Protein AF-A0A957ME36-F1 (afdb_monomer)

Mean predicted aligned error: 4.12 Å

pLDDT: mean 89.88, std 9.66, range [58.62, 98.69]

Solvent-accessible surface area (backbone atoms only — not comparable to full-atom values): 3468 Å² total; per-residue (Å²): 106,64,79,70,46,74,78,49,84,85,60,56,85,72,88,73,61,73,91,80,36,54,74,68,53,44,51,49,54,52,51,49,44,72,76,74,46,75,84,84,50,32,71,66,52,48,74,68,56,81,76,130

Radius of gyration: 12.78 Å; Cα contacts (8 Å, |Δi|>4): 26; chains: 1; bounding box: 31×15×33 Å

Sequence (52 aa):
RWQAAVHDPGIYDLEVDTSVLSSAGCADVIRRRLIAGPPPAALRRLATLTVP

Foldseek 3Di:
DVVVCVPPPPLWPDDDDCVPDDPVRSVVRVVCCVPPNDDTCSVVVVVVDDDD

Secondary structure (DSSP, 8-state):
-HHHHTTSTTSSS----TTTS-HHHHHHHHHHHHHHSPPP-HHHHHHH----

Structure (mmCIF, N/CA/C/O backbone):
data_AF-A0A957ME36-F1
#
_entry.id   AF-A0A957ME36-F1
#
loop_
_atom_site.group_PDB
_atom_site.id
_atom_site.type_symbol
_atom_site.label_atom_id
_atom_site.label_alt_id
_atom_site.label_comp_id
_atom_site.label_asym_id
_atom_site.label_entity_id
_atom_site.label_seq_id
_atom_site.pdbx_PDB_ins_code
_atom_site.Cartn_x
_atom_site.Cartn_y
_atom_site.Cartn_z
_atom_site.occupancy
_atom_site.B_iso_or_equiv
_atom_site.auth_seq_id
_atom_site.auth_comp_id
_atom_site.auth_asym_id
_atom_site.auth_atom_id
_atom_site.pdbx_PDB_model_num
ATOM 1 N N . ARG A 1 1 ? -7.659 11.219 13.416 1.00 71.81 1 ARG A N 1
ATOM 2 C CA . ARG A 1 1 ? -8.294 9.925 13.041 1.00 71.81 1 ARG A CA 1
ATOM 3 C C . ARG A 1 1 ? -7.299 9.046 12.292 1.00 71.81 1 ARG A C 1
ATOM 5 O O . ARG A 1 1 ? -6.927 8.018 12.826 1.00 71.81 1 ARG A O 1
ATOM 12 N N . TRP A 1 2 ? -6.781 9.478 11.138 1.00 77.31 2 TRP A N 1
ATOM 13 C CA . TRP A 1 2 ? -5.711 8.756 10.434 1.00 77.31 2 TRP A CA 1
ATOM 14 C C . TRP A 1 2 ? -4.338 8.919 11.105 1.00 77.31 2 TRP A C 1
ATOM 16 O O . TRP A 1 2 ? -3.589 7.959 11.160 1.00 77.31 2 TRP A O 1
ATOM 26 N N . GLN A 1 3 ? -4.045 10.086 11.696 1.00 82.12 3 GLN A N 1
ATOM 27 C CA . GLN A 1 3 ? -2.764 10.369 12.364 1.00 82.12 3 GLN A CA 1
ATOM 28 C C . GLN A 1 3 ? -2.469 9.419 13.526 1.00 82.12 3 GLN A C 1
ATOM 30 O O . GLN A 1 3 ? -1.328 9.043 13.721 1.00 82.12 3 GLN A O 1
ATOM 35 N N . ALA A 1 4 ? -3.488 9.038 14.298 1.00 83.69 4 ALA A N 1
ATOM 36 C CA . ALA A 1 4 ? -3.328 8.068 15.381 1.00 83.69 4 ALA A CA 1
ATOM 37 C C . ALA A 1 4 ? -3.133 6.648 14.827 1.00 83.69 4 ALA A C 1
ATOM 39 O O . ALA A 1 4 ? -2.347 5.866 15.346 1.00 83.69 4 ALA A O 1
ATOM 40 N N . ALA A 1 5 ? -3.821 6.344 13.728 1.00 83.75 5 ALA A N 1
ATOM 41 C CA . ALA A 1 5 ? -3.830 5.035 13.103 1.00 83.75 5 ALA A CA 1
ATOM 42 C C . ALA A 1 5 ? -2.554 4.742 12.285 1.00 83.75 5 ALA A C 1
ATOM 44 O O . ALA A 1 5 ? -2.346 3.617 11.856 1.00 83.75 5 ALA A O 1
ATOM 45 N N . VAL A 1 6 ? -1.663 5.722 12.068 1.00 81.31 6 VAL A N 1
ATOM 46 C CA . VAL A 1 6 ? -0.354 5.485 11.414 1.00 81.31 6 VAL A CA 1
ATOM 47 C C . VAL A 1 6 ? 0.544 4.524 12.199 1.00 81.31 6 VAL A C 1
ATOM 49 O O . VAL A 1 6 ? 1.479 3.977 11.627 1.00 81.31 6 VAL A O 1
ATOM 52 N N . HIS A 1 7 ? 0.265 4.323 13.489 1.00 81.94 7 HIS A N 1
ATOM 53 C CA . HIS A 1 7 ? 0.996 3.402 14.360 1.00 81.94 7 HIS A CA 1
ATOM 54 C C . HIS A 1 7 ? 0.339 2.020 14.484 1.00 81.94 7 HIS A C 1
ATOM 56 O O . HIS A 1 7 ? 0.868 1.177 15.203 1.00 81.94 7 HIS A O 1
ATOM 62 N N . ASP A 1 8 ? -0.792 1.787 13.812 1.00 83.06 8 ASP A N 1
ATOM 63 C CA . ASP A 1 8 ? -1.515 0.516 13.840 1.00 83.06 8 ASP A CA 1
ATOM 64 C C . ASP A 1 8 ? -1.268 -0.251 12.523 1.00 83.06 8 ASP A C 1
ATOM 66 O O . ASP A 1 8 ? -1.844 0.102 11.486 1.00 83.06 8 ASP A O 1
ATOM 70 N N . PRO A 1 9 ? -0.346 -1.234 12.503 1.00 80.50 9 PRO A N 1
ATOM 71 C CA . PRO A 1 9 ? -0.047 -2.010 11.301 1.00 80.50 9 PRO A CA 1
ATOM 72 C C . PRO A 1 9 ? -1.256 -2.846 10.843 1.00 80.50 9 PRO A C 1
ATOM 74 O O . PRO A 1 9 ? -2.132 -3.206 11.623 1.00 80.50 9 PRO A O 1
ATOM 77 N N . GLY A 1 10 ? -1.323 -3.165 9.549 1.00 83.12 10 GLY A N 1
ATOM 78 C CA . GLY A 1 10 ? -2.389 -3.994 8.970 1.00 83.12 10 GLY A CA 1
ATOM 79 C C . GLY A 1 10 ? -3.703 -3.284 8.601 1.00 83.12 10 GLY A C 1
ATOM 80 O O . GLY A 1 10 ? -4.541 -3.882 7.922 1.00 83.12 10 GLY A O 1
ATOM 81 N N . ILE A 1 11 ? -3.906 -2.011 8.964 1.00 87.31 11 ILE A N 1
ATOM 82 C CA . ILE A 1 11 ? -5.117 -1.258 8.560 1.00 87.31 11 ILE A CA 1
ATOM 83 C C . ILE A 1 11 ? -5.018 -0.652 7.152 1.00 87.31 11 ILE A C 1
ATOM 85 O O . ILE A 1 11 ? -6.043 -0.344 6.527 1.00 87.31 11 ILE A O 1
ATOM 89 N N . TYR A 1 12 ? -3.791 -0.452 6.666 1.00 90.75 12 TYR A N 1
ATOM 90 C CA . TYR A 1 12 ? -3.500 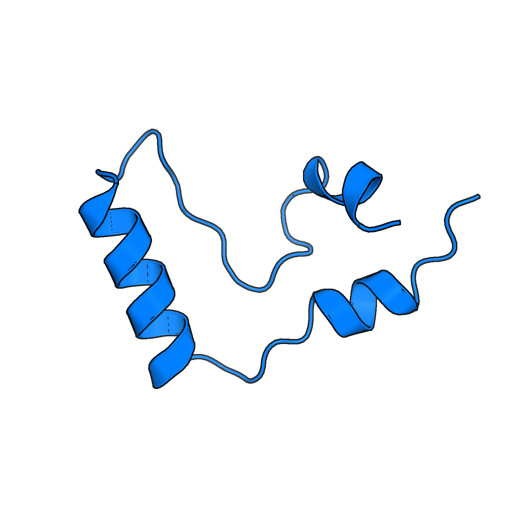0.109 5.352 1.00 90.75 12 TYR A CA 1
ATOM 91 C C . TYR A 1 12 ? -3.527 -0.976 4.273 1.00 90.75 12 TYR A C 1
ATOM 93 O O . TYR A 1 12 ? -3.291 -2.151 4.524 1.00 90.75 12 TYR A O 1
ATOM 101 N N . ASP A 1 13 ? -3.828 -0.580 3.037 1.00 93.69 13 ASP A N 1
ATOM 102 C CA . ASP A 1 13 ? -4.008 -1.517 1.921 1.00 93.69 13 ASP A CA 1
ATOM 103 C C . ASP A 1 13 ? -2.692 -2.112 1.380 1.00 93.69 13 ASP A C 1
ATOM 105 O O . ASP A 1 13 ? -2.723 -2.945 0.464 1.00 93.69 13 ASP A O 1
ATOM 109 N N . LEU A 1 14 ? -1.554 -1.622 1.874 1.00 94.31 14 LEU A N 1
ATOM 110 C CA . LEU A 1 14 ? -0.207 -2.017 1.490 1.00 94.31 14 LEU A CA 1
ATOM 111 C C . LEU A 1 14 ? 0.776 -1.656 2.610 1.00 94.31 14 LEU A C 1
ATOM 113 O O . LEU A 1 14 ? 0.736 -0.539 3.122 1.00 94.31 14 LEU A O 1
ATOM 117 N N . GLU A 1 15 ? 1.701 -2.566 2.899 1.00 93.06 15 GLU A N 1
ATOM 118 C CA . GLU A 1 15 ? 2.891 -2.311 3.709 1.00 93.06 15 GLU A CA 1
ATOM 119 C C . GLU A 1 15 ? 4.141 -2.430 2.830 1.00 93.06 15 GLU 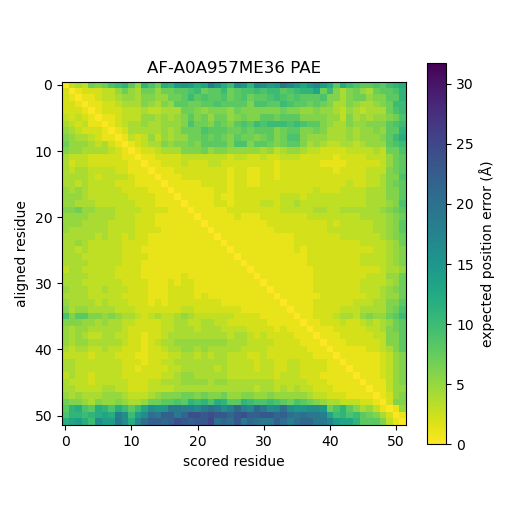A C 1
ATOM 121 O O . GLU A 1 15 ? 4.196 -3.254 1.912 1.00 93.06 15 GLU A O 1
ATOM 126 N N . VAL A 1 16 ? 5.137 -1.585 3.093 1.00 94.81 16 VAL A N 1
ATOM 127 C CA . VAL A 1 16 ? 6.462 -1.659 2.469 1.00 94.81 16 VAL A CA 1
ATOM 128 C C . VAL A 1 16 ? 7.510 -1.745 3.568 1.00 94.81 16 VAL A C 1
ATOM 130 O O . VAL A 1 16 ? 7.513 -0.932 4.490 1.0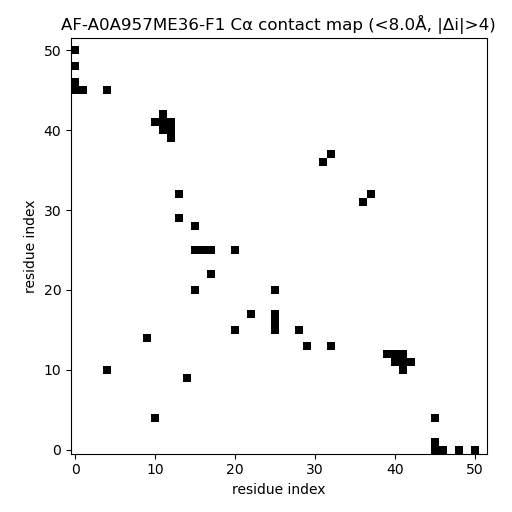0 94.81 16 VAL A O 1
ATOM 133 N N . ASP A 1 17 ? 8.396 -2.732 3.478 1.00 94.69 17 ASP A N 1
ATOM 134 C CA . ASP A 1 17 ? 9.471 -2.904 4.449 1.00 94.69 17 ASP A CA 1
ATOM 135 C C . ASP A 1 17 ? 10.698 -2.096 4.014 1.00 94.69 17 ASP A C 1
ATOM 137 O O . ASP A 1 17 ? 11.472 -2.509 3.149 1.00 94.69 17 ASP A O 1
ATOM 141 N N . THR A 1 18 ? 10.872 -0.923 4.619 1.00 95.31 18 THR A N 1
ATOM 142 C CA . THR A 1 18 ? 11.997 -0.023 4.333 1.00 95.31 18 THR A CA 1
ATOM 143 C C . THR A 1 18 ? 13.320 -0.488 4.941 1.00 95.31 18 THR A C 1
ATOM 145 O O . THR A 1 18 ? 14.351 0.110 4.647 1.00 95.31 18 THR A O 1
ATOM 148 N N . SER A 1 19 ? 13.315 -1.512 5.803 1.00 97.00 19 SER A N 1
ATOM 149 C CA . SER A 1 19 ? 14.550 -2.140 6.291 1.00 97.00 19 SER A CA 1
ATOM 150 C C . SER A 1 19 ? 15.122 -3.136 5.277 1.00 97.00 19 SER A C 1
ATOM 152 O O . SER A 1 19 ? 16.325 -3.388 5.269 1.00 97.00 19 SER A O 1
ATOM 154 N N . VAL A 1 20 ? 14.265 -3.655 4.390 1.00 98.00 20 VAL A N 1
ATOM 155 C CA . VAL A 1 20 ? 14.615 -4.650 3.367 1.00 98.00 20 VAL A CA 1
ATOM 156 C C . VAL A 1 20 ? 14.740 -4.023 1.977 1.00 98.00 20 VAL A C 1
ATOM 158 O O . VAL A 1 20 ? 15.634 -4.382 1.209 1.00 98.00 20 VAL A O 1
ATOM 161 N N . LEU A 1 21 ? 13.846 -3.099 1.621 1.00 98.19 21 LEU A N 1
ATOM 162 C CA . LEU A 1 21 ? 13.773 -2.513 0.285 1.00 98.19 21 LEU A CA 1
ATOM 163 C C . LEU A 1 21 ? 14.452 -1.143 0.219 1.00 98.1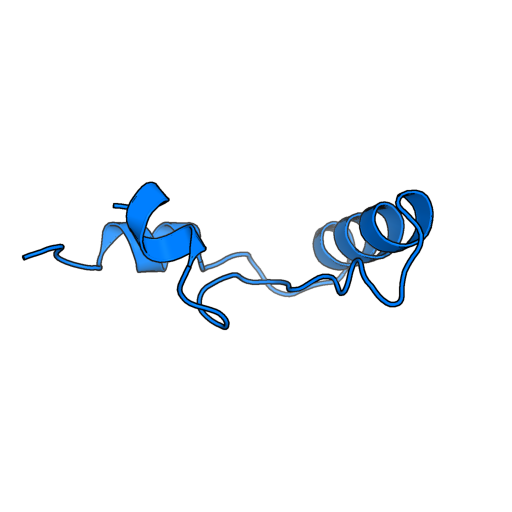9 21 LEU A C 1
ATOM 165 O O . LEU A 1 21 ? 14.336 -0.315 1.120 1.00 98.19 21 LEU A O 1
ATOM 169 N N . SER A 1 22 ? 15.092 -0.861 -0.919 1.00 98.38 22 SER A N 1
ATOM 170 C CA . SER A 1 22 ? 15.511 0.503 -1.250 1.00 98.38 22 SER A CA 1
ATOM 171 C C . SER A 1 22 ? 14.295 1.400 -1.501 1.00 98.38 22 SER A C 1
ATOM 173 O O . SER A 1 22 ? 13.210 0.921 -1.838 1.00 98.38 22 SER A O 1
ATOM 175 N N . SER A 1 23 ? 14.486 2.721 -1.448 1.00 98.31 23 SER A N 1
ATOM 176 C CA . SER A 1 23 ? 13.418 3.686 -1.744 1.00 98.31 23 SER A CA 1
ATOM 177 C C . SER A 1 23 ? 12.772 3.458 -3.118 1.00 98.31 23 SER A C 1
ATOM 179 O O . SER A 1 23 ? 11.552 3.542 -3.253 1.00 98.31 23 SER A O 1
ATOM 181 N N . ALA A 1 24 ? 13.574 3.118 -4.135 1.00 98.69 24 ALA A N 1
ATOM 182 C CA . ALA A 1 24 ? 13.071 2.787 -5.468 1.00 98.69 24 ALA A CA 1
ATOM 183 C C . ALA A 1 24 ? 12.265 1.475 -5.473 1.00 98.69 24 ALA A C 1
ATOM 185 O O . ALA A 1 24 ? 11.237 1.393 -6.142 1.00 98.69 24 ALA A O 1
ATOM 186 N N . GLY A 1 25 ? 12.689 0.475 -4.693 1.00 98.69 25 GLY A N 1
ATOM 187 C CA . GLY A 1 25 ? 11.950 -0.776 -4.515 1.00 98.69 25 GLY A CA 1
ATOM 188 C C . GLY A 1 25 ? 10.583 -0.556 -3.867 1.00 98.69 25 GLY A C 1
ATOM 189 O O . GLY A 1 25 ? 9.576 -1.032 -4.388 1.00 98.69 25 GLY A O 1
ATOM 190 N N . CYS A 1 26 ? 10.516 0.238 -2.795 1.00 98.50 26 CYS A N 1
ATOM 191 C CA . CYS A 1 26 ? 9.248 0.628 -2.172 1.00 98.50 26 CYS A CA 1
ATOM 192 C C . CYS A 1 26 ? 8.317 1.339 -3.166 1.00 98.50 26 CYS A C 1
ATOM 194 O O . CYS A 1 26 ? 7.127 1.028 -3.237 1.00 98.50 26 CYS A O 1
ATOM 196 N N . ALA A 1 27 ? 8.855 2.263 -3.970 1.00 98.44 27 ALA A N 1
ATOM 197 C CA . ALA A 1 27 ? 8.081 2.969 -4.987 1.00 98.44 27 ALA A CA 1
ATOM 198 C C . ALA A 1 27 ? 7.520 2.020 -6.063 1.00 98.44 27 ALA A C 1
ATOM 200 O O . ALA A 1 27 ? 6.373 2.184 -6.483 1.00 98.44 27 ALA A O 1
ATOM 201 N N . ASP A 1 28 ? 8.282 1.005 -6.480 1.00 98.50 28 ASP A N 1
ATOM 202 C CA . ASP A 1 28 ? 7.807 0.003 -7.439 1.00 98.50 28 ASP A CA 1
ATOM 203 C C . ASP A 1 28 ? 6.695 -0.880 -6.852 1.00 98.50 28 ASP A C 1
ATOM 205 O O . ASP A 1 28 ? 5.691 -1.138 -7.516 1.00 98.50 28 ASP A O 1
ATOM 209 N N . VAL A 1 29 ? 6.802 -1.274 -5.579 1.00 98.25 29 VAL A N 1
ATOM 210 C CA . VAL A 1 29 ? 5.732 -2.007 -4.880 1.00 98.25 29 VAL A CA 1
ATOM 211 C C . VAL A 1 29 ? 4.436 -1.186 -4.854 1.00 98.25 29 VAL A C 1
ATOM 213 O O . VAL A 1 29 ? 3.372 -1.699 -5.214 1.00 98.25 29 VAL A O 1
ATOM 216 N N . ILE A 1 30 ? 4.523 0.107 -4.519 1.00 97.19 30 ILE A N 1
ATOM 217 C CA . ILE A 1 30 ? 3.377 1.030 -4.558 1.00 97.19 30 ILE A CA 1
ATOM 218 C C . ILE A 1 30 ? 2.805 1.109 -5.978 1.00 97.19 30 ILE A C 1
ATOM 220 O O . ILE A 1 30 ? 1.598 0.952 -6.170 1.00 97.19 30 ILE A O 1
ATOM 224 N N . ARG A 1 31 ? 3.657 1.288 -6.994 1.00 98.00 31 ARG A N 1
ATOM 225 C CA . ARG A 1 31 ? 3.239 1.344 -8.402 1.00 98.00 31 ARG A CA 1
ATOM 226 C C . ARG A 1 31 ? 2.465 0.089 -8.811 1.00 98.00 31 ARG A C 1
ATOM 228 O O . ARG A 1 31 ? 1.385 0.203 -9.390 1.00 98.00 31 ARG A O 1
ATOM 235 N N . ARG A 1 32 ? 2.976 -1.104 -8.495 1.00 97.94 32 ARG A N 1
ATOM 236 C CA . ARG A 1 32 ? 2.311 -2.380 -8.811 1.00 97.94 32 ARG A CA 1
ATOM 237 C C . ARG A 1 32 ? 0.961 -2.507 -8.110 1.00 97.94 32 ARG A C 1
ATOM 239 O O . ARG A 1 32 ? -0.010 -2.918 -8.743 1.00 97.94 32 ARG A O 1
ATOM 246 N N . ARG A 1 33 ? 0.870 -2.097 -6.839 1.00 96.69 33 ARG A N 1
ATOM 247 C CA . ARG A 1 33 ? -0.383 -2.092 -6.066 1.00 96.69 33 ARG A CA 1
ATOM 248 C C . ARG A 1 33 ? -1.456 -1.203 -6.696 1.00 96.69 33 ARG A C 1
ATOM 250 O O . ARG A 1 33 ? -2.625 -1.582 -6.645 1.00 96.69 33 ARG A O 1
ATOM 257 N N . LEU A 1 34 ? -1.068 -0.060 -7.267 1.00 95.81 34 LEU A N 1
ATOM 258 C CA . LEU A 1 34 ? -1.981 0.863 -7.952 1.00 95.81 34 LEU A CA 1
ATOM 259 C C . LEU A 1 34 ? -2.479 0.314 -9.294 1.00 95.81 34 LEU A C 1
ATOM 261 O O . LEU A 1 34 ? -3.628 0.545 -9.650 1.00 95.81 34 LEU A O 1
ATOM 265 N N . ILE A 1 35 ? -1.625 -0.398 -10.033 1.00 97.62 35 ILE A N 1
ATOM 266 C CA . ILE A 1 35 ? -1.958 -0.908 -11.372 1.00 97.62 35 ILE A CA 1
ATOM 267 C C . ILE A 1 35 ? -2.777 -2.201 -11.305 1.00 97.62 35 ILE A C 1
ATOM 269 O O . ILE A 1 35 ? -3.723 -2.363 -12.068 1.00 97.62 35 ILE A O 1
ATOM 273 N N . ALA A 1 36 ? -2.397 -3.133 -10.427 1.00 96.75 36 ALA A N 1
ATOM 274 C CA . ALA A 1 36 ? -2.899 -4.510 -10.455 1.00 96.75 36 ALA A CA 1
ATOM 275 C C . ALA A 1 36 ? -3.521 -4.981 -9.132 1.00 96.75 36 ALA A C 1
ATOM 277 O O . ALA A 1 36 ? -3.977 -6.119 -9.035 1.00 96.75 36 ALA A O 1
ATOM 278 N N . GLY A 1 37 ? -3.509 -4.149 -8.092 1.00 94.81 37 GLY A N 1
ATOM 279 C CA . GLY A 1 37 ? -4.047 -4.534 -6.794 1.00 94.81 37 GLY A CA 1
ATOM 280 C C . GLY A 1 37 ? -5.562 -4.307 -6.670 1.00 94.81 37 GLY A C 1
ATOM 281 O O . GLY A 1 37 ? -6.165 -3.612 -7.486 1.00 94.81 37 GLY A O 1
ATOM 282 N N . PRO A 1 38 ? -6.197 -4.850 -5.615 1.00 94.94 38 PRO A N 1
ATOM 283 C CA . PRO A 1 38 ? -7.625 -4.654 -5.369 1.00 94.94 38 PRO A CA 1
ATOM 284 C C . PRO A 1 38 ? -7.967 -3.183 -5.060 1.00 94.94 38 PRO A C 1
ATOM 286 O O . PRO A 1 38 ? -7.089 -2.429 -4.633 1.00 94.94 38 PRO A O 1
ATOM 289 N N . PRO A 1 39 ? -9.231 -2.750 -5.192 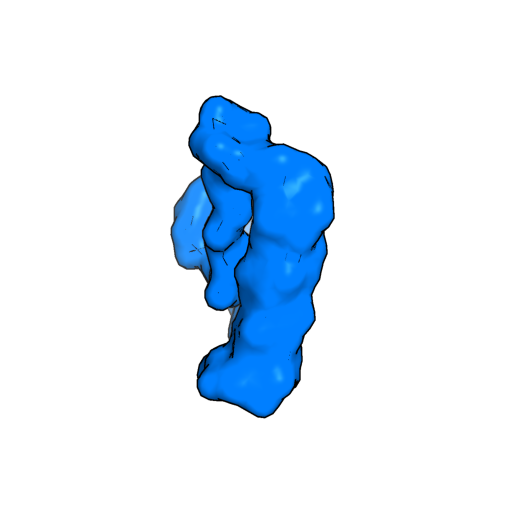1.00 94.25 39 PRO A N 1
ATOM 290 C CA . PRO A 1 39 ? -9.626 -1.383 -4.855 1.00 94.25 39 PRO A CA 1
ATOM 291 C C . PRO A 1 39 ? -9.185 -0.976 -3.433 1.00 94.25 39 PRO A C 1
ATOM 293 O O . PRO A 1 39 ? -9.318 -1.784 -2.508 1.00 94.25 39 PRO A O 1
ATOM 296 N N . PRO A 1 40 ? -8.655 0.245 -3.229 1.00 94.06 40 PRO A N 1
ATOM 297 C CA . PRO A 1 40 ? -8.218 0.700 -1.912 1.00 94.06 40 PRO A CA 1
ATOM 298 C C . PRO A 1 40 ? -9.413 0.852 -0.962 1.00 94.06 40 PRO A C 1
ATOM 300 O O . PRO A 1 40 ? -10.485 1.325 -1.349 1.00 94.06 40 PRO A O 1
ATOM 303 N N . ALA A 1 41 ? -9.240 0.452 0.296 1.00 92.31 41 ALA A N 1
ATOM 304 C CA . ALA A 1 41 ? -10.298 0.448 1.300 1.00 92.31 41 ALA A CA 1
ATOM 305 C C . ALA A 1 41 ? -9.887 1.099 2.628 1.00 92.31 41 ALA A C 1
ATOM 307 O O . ALA A 1 41 ? -10.776 1.485 3.392 1.00 92.31 41 ALA A O 1
ATOM 308 N N . ALA A 1 42 ? -8.591 1.268 2.900 1.00 91.38 42 ALA A N 1
ATOM 309 C CA . ALA A 1 42 ? -8.075 1.739 4.184 1.00 91.38 42 ALA A CA 1
ATOM 310 C C . ALA A 1 42 ? -8.670 3.087 4.610 1.00 91.38 42 ALA A C 1
ATOM 312 O O . ALA A 1 42 ? -9.206 3.201 5.708 1.00 91.38 42 ALA A O 1
ATOM 313 N N . LEU A 1 43 ? -8.685 4.094 3.726 1.00 89.44 43 LEU A N 1
ATOM 314 C CA . LEU A 1 43 ? -9.235 5.420 4.055 1.00 89.44 43 LEU A CA 1
ATOM 315 C C . LEU A 1 43 ? -10.732 5.373 4.392 1.00 89.44 43 LEU A C 1
ATOM 317 O O . LEU A 1 43 ? -11.185 6.043 5.320 1.00 89.44 43 LEU A O 1
ATOM 321 N N . ARG A 1 44 ? -11.500 4.541 3.678 1.00 90.38 44 ARG A N 1
ATOM 322 C CA . ARG A 1 44 ? -12.925 4.339 3.964 1.00 90.38 44 ARG A CA 1
ATOM 323 C C . ARG A 1 44 ? -13.121 3.672 5.324 1.00 90.38 44 ARG A C 1
ATOM 325 O O . ARG A 1 44 ? -13.996 4.098 6.068 1.00 90.38 44 ARG A O 1
ATOM 332 N N . ARG A 1 45 ? -12.292 2.683 5.680 1.00 89.06 45 ARG A N 1
ATOM 333 C CA . ARG A 1 45 ? -12.306 2.073 7.021 1.00 89.06 45 ARG A CA 1
ATOM 334 C C . ARG A 1 45 ? -11.953 3.106 8.094 1.00 89.06 45 ARG A C 1
ATOM 336 O O . ARG A 1 45 ? -12.711 3.262 9.046 1.00 89.06 45 ARG A O 1
ATOM 343 N N . LEU A 1 46 ?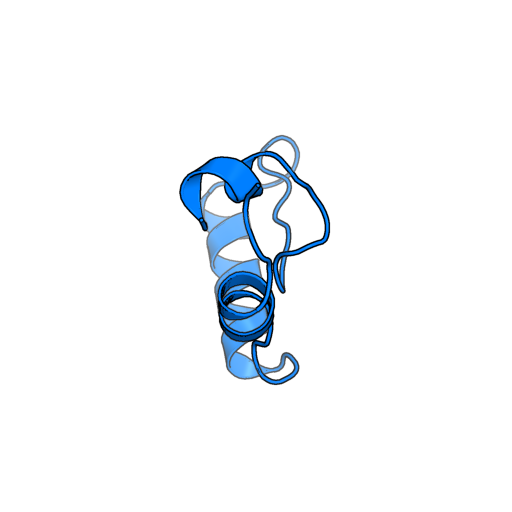 -10.889 3.886 7.899 1.00 87.56 46 LEU A N 1
ATOM 344 C CA . LEU A 1 46 ? -10.461 4.945 8.824 1.00 87.56 46 LEU A CA 1
ATOM 345 C C . LEU A 1 46 ? -11.558 5.987 9.090 1.00 87.56 46 LEU A C 1
ATOM 347 O O . LEU A 1 46 ? -11.692 6.464 10.216 1.00 87.56 46 LEU A O 1
ATOM 351 N N . ALA A 1 47 ? -12.368 6.324 8.083 1.00 88.25 47 ALA A N 1
ATOM 352 C CA . ALA A 1 47 ? -13.499 7.238 8.244 1.00 88.25 47 ALA A CA 1
ATOM 353 C C . ALA A 1 47 ? -14.594 6.686 9.181 1.00 88.25 47 ALA A C 1
ATOM 355 O O . ALA A 1 47 ? -15.296 7.466 9.826 1.00 88.25 47 ALA A O 1
ATOM 356 N N . THR A 1 48 ? -14.715 5.358 9.287 1.00 87.12 48 THR A N 1
ATOM 357 C CA . THR A 1 48 ? -15.685 4.681 10.167 1.00 87.12 48 THR A CA 1
ATOM 358 C C . THR A 1 48 ? -15.177 4.440 11.588 1.00 87.12 48 THR A C 1
ATOM 360 O O . THR A 1 48 ?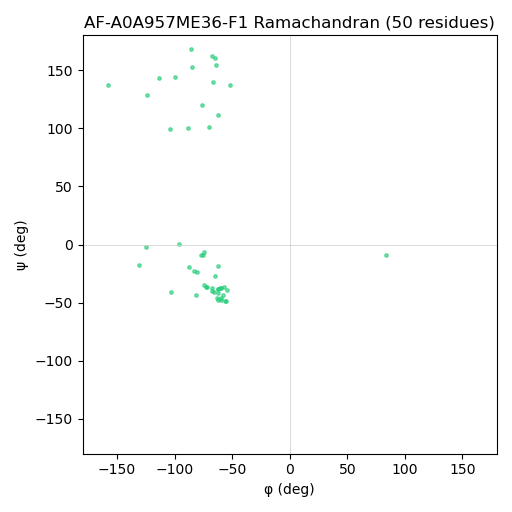 -15.989 4.258 12.489 1.00 87.12 48 THR A O 1
ATOM 363 N N . LEU A 1 49 ? -13.860 4.475 11.828 1.00 83.00 49 LEU A N 1
ATOM 364 C CA . LEU A 1 49 ? -13.283 4.213 13.152 1.00 83.00 49 LEU A CA 1
ATOM 365 C C . LEU A 1 49 ? -13.603 5.352 14.114 1.00 83.00 49 LEU A C 1
ATOM 367 O O . LEU A 1 49 ? -12.980 6.401 14.031 1.00 83.00 49 LEU A O 1
ATOM 371 N N . THR A 1 50 ? -14.571 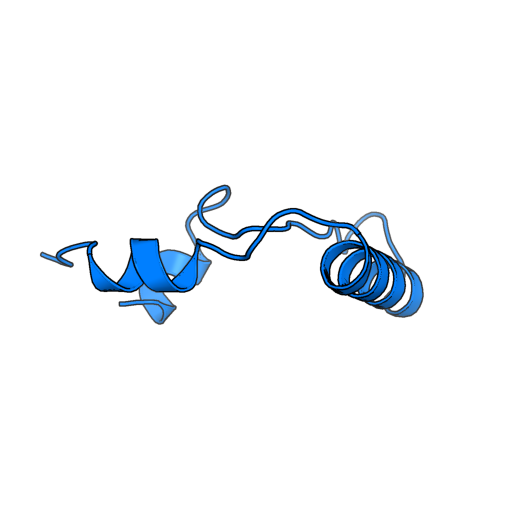5.233 15.015 1.00 65.81 50 THR A N 1
ATOM 372 C CA . THR A 1 50 ? -14.776 6.221 16.093 1.00 65.81 50 THR A CA 1
ATOM 373 C C . THR A 1 50 ? -13.535 6.251 16.978 1.00 65.81 50 THR A C 1
ATOM 375 O O . THR A 1 50 ? -13.220 5.260 17.624 1.00 65.81 50 THR A O 1
ATOM 378 N N . VAL A 1 51 ? -12.792 7.361 16.938 1.00 59.53 51 VAL A N 1
ATOM 379 C CA . VAL A 1 51 ? -11.716 7.596 17.907 1.00 59.53 51 VAL A CA 1
ATOM 380 C C . VAL A 1 51 ? -12.424 7.998 19.202 1.00 59.53 51 VAL A C 1
ATOM 382 O O . VAL A 1 51 ? -13.210 8.947 19.128 1.00 59.53 51 VAL A O 1
ATOM 385 N N . PRO A 1 52 ? -12.254 7.252 20.308 1.00 58.62 52 PRO A N 1
ATOM 386 C CA . PRO A 1 52 ? -12.775 7.659 21.609 1.00 58.62 52 PRO A CA 1
ATOM 387 C C . PRO A 1 52 ? -12.133 8.964 22.094 1.00 58.62 52 PRO A C 1
AT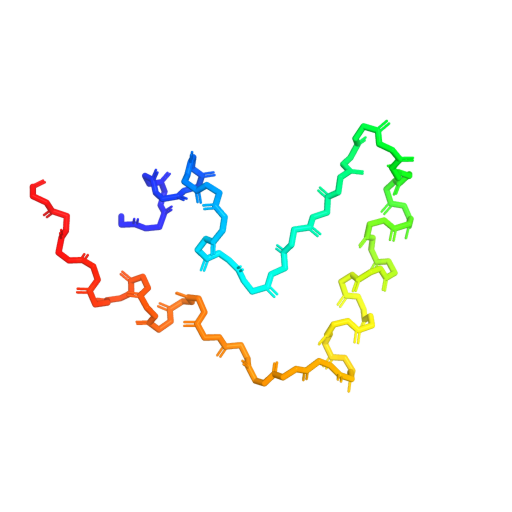OM 389 O O . PRO A 1 52 ? -10.978 9.250 21.694 1.00 58.62 52 PRO A O 1
#